Protein AF-A0A6N6S744-F1 (afdb_monomer_lite)

Secondary structure (DSSP, 8-state):
-HHHHHHHTT-EEEEEEPTTSS-EEEEE--SSHHHHHHHHHT-TTGGG-S---------HHHHHHHHHHHHHHT-

Structure (mmCIF, N/CA/C/O backbone):
data_AF-A0A6N6S744-F1
#
_entry.id   AF-A0A6N6S744-F1
#
loop_
_atom_site.group_PDB
_atom_site.id
_atom_site.type_symbol
_atom_site.label_atom_id
_atom_site.label_alt_id
_atom_site.label_comp_id
_atom_site.label_asym_id
_atom_site.label_entity_id
_atom_site.label_seq_id
_atom_site.pdbx_PDB_ins_code
_atom_site.Cartn_x
_atom_site.Cartn_y
_atom_site.Cartn_z
_atom_site.occupancy
_atom_site.B_iso_or_equiv
_atom_site.auth_seq_id
_atom_site.auth_comp_id
_atom_site.auth_asym_id
_atom_site.auth_atom_id
_atom_site.pdbx_PDB_model_num
ATOM 1 N N . GLU A 1 1 ? 11.392 -11.690 -9.584 1.00 54.66 1 GLU A N 1
ATOM 2 C CA . GLU A 1 1 ? 12.104 -12.133 -8.361 1.00 54.66 1 GLU A CA 1
ATOM 3 C C . GLU A 1 1 ? 12.022 -11.159 -7.180 1.00 54.66 1 GLU A C 1
ATOM 5 O O . GLU A 1 1 ? 11.791 -11.628 -6.074 1.00 54.66 1 GLU A O 1
ATOM 10 N N . TYR A 1 2 ? 12.171 -9.839 -7.375 1.00 61.19 2 TYR A N 1
ATOM 11 C CA . TYR A 1 2 ? 12.141 -8.836 -6.289 1.00 61.19 2 TYR A CA 1
ATOM 12 C C . TYR A 1 2 ? 10.804 -8.788 -5.516 1.00 61.19 2 TYR A C 1
ATOM 14 O O . TYR A 1 2 ? 10.794 -8.918 -4.296 1.00 61.19 2 TYR A O 1
ATOM 22 N N . PHE A 1 3 ? 9.669 -8.732 -6.227 1.00 62.75 3 PHE A N 1
ATOM 23 C CA . PHE A 1 3 ? 8.321 -8.784 -5.634 1.00 62.75 3 PHE A CA 1
ATOM 24 C C . PHE A 1 3 ? 8.108 -10.052 -4.787 1.00 62.75 3 PHE A C 1
ATOM 26 O O . PHE A 1 3 ? 7.721 -9.982 -3.626 1.00 62.75 3 PHE A O 1
ATOM 33 N N . SER A 1 4 ? 8.497 -11.217 -5.314 1.00 61.66 4 SER A N 1
ATOM 34 C CA . SER A 1 4 ? 8.417 -12.499 -4.604 1.00 61.66 4 SER A CA 1
ATOM 35 C C . SE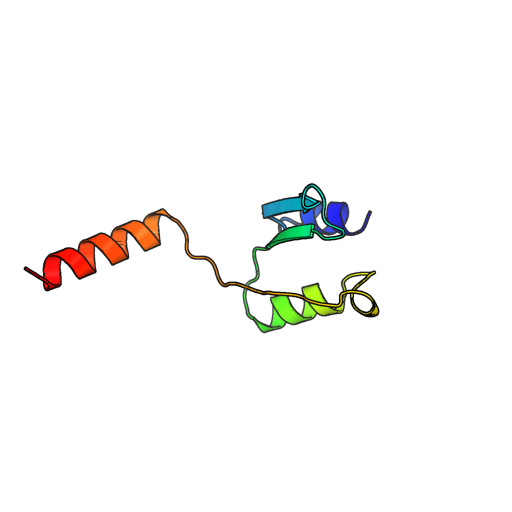R A 1 4 ? 9.374 -12.606 -3.408 1.00 61.66 4 SER A C 1
ATOM 37 O O . SER A 1 4 ? 9.192 -13.475 -2.559 1.00 61.66 4 SER A O 1
ATOM 39 N N . ARG A 1 5 ? 10.433 -11.785 -3.322 1.00 64.44 5 ARG A N 1
ATOM 40 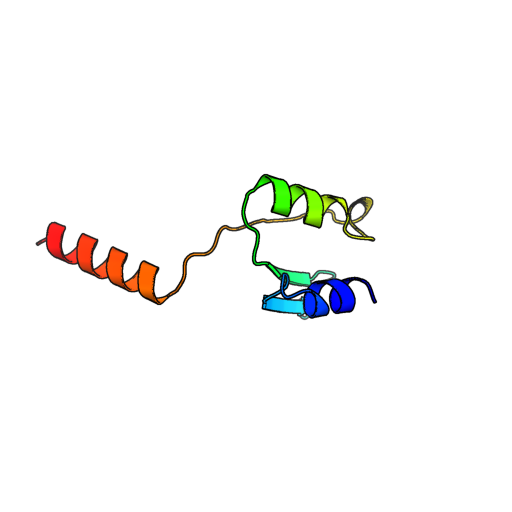C CA . ARG A 1 5 ? 11.305 -11.711 -2.132 1.00 64.44 5 ARG A CA 1
ATOM 41 C C . ARG A 1 5 ? 10.656 -10.882 -1.023 1.00 64.44 5 ARG A C 1
ATOM 43 O O . ARG A 1 5 ? 10.697 -11.317 0.120 1.00 64.44 5 ARG A O 1
ATOM 50 N N . PHE A 1 6 ? 10.027 -9.755 -1.352 1.00 62.00 6 PHE A N 1
ATOM 51 C CA . PHE A 1 6 ? 9.295 -8.941 -0.375 1.00 62.00 6 PHE A CA 1
ATOM 52 C C . PHE A 1 6 ? 8.002 -9.609 0.108 1.00 62.00 6 PHE A C 1
ATOM 54 O O . PHE A 1 6 ? 7.731 -9.591 1.304 1.00 62.00 6 PHE A O 1
ATOM 61 N N . GLN A 1 7 ? 7.276 -10.307 -0.775 1.00 60.56 7 GLN A N 1
ATOM 62 C CA . GLN A 1 7 ? 6.176 -11.190 -0.362 1.00 60.56 7 GLN A CA 1
ATOM 63 C C . GLN A 1 7 ? 6.655 -12.271 0.619 1.00 60.56 7 GLN A C 1
ATOM 65 O O . GLN A 1 7 ? 6.031 -12.490 1.648 1.00 60.56 7 GLN A O 1
ATOM 70 N N . ARG A 1 8 ? 7.809 -12.907 0.356 1.00 58.31 8 ARG A N 1
ATOM 71 C CA . ARG A 1 8 ? 8.391 -13.923 1.258 1.00 58.31 8 ARG A CA 1
ATOM 72 C C . ARG A 1 8 ? 8.868 -13.371 2.602 1.00 58.31 8 ARG A C 1
ATOM 74 O O . ARG A 1 8 ? 9.016 -14.144 3.539 1.00 58.31 8 ARG A O 1
ATOM 81 N N . ARG A 1 9 ? 9.116 -12.063 2.697 1.00 65.44 9 ARG A N 1
ATOM 82 C CA . ARG A 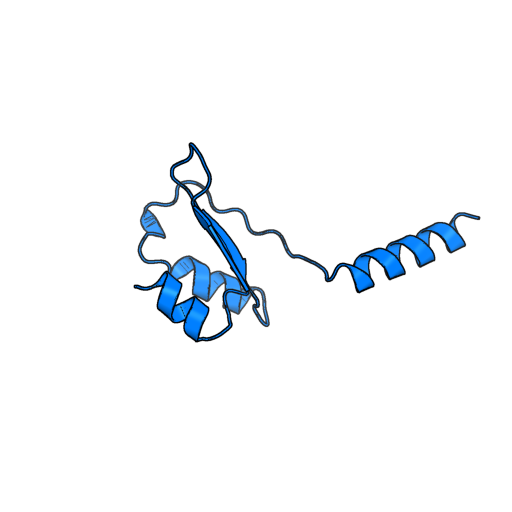1 9 ? 9.455 -11.370 3.947 1.00 65.44 9 ARG A CA 1
ATOM 83 C C . ARG A 1 9 ? 8.220 -10.854 4.696 1.00 65.44 9 ARG A C 1
ATOM 85 O O . ARG A 1 9 ? 8.387 -10.193 5.709 1.00 65.44 9 ARG A O 1
ATOM 92 N N . GLY A 1 10 ? 7.008 -11.124 4.203 1.00 65.75 10 GLY A N 1
ATOM 93 C CA . GLY A 1 10 ? 5.748 -10.760 4.860 1.00 65.75 10 GLY A CA 1
ATOM 94 C C . GLY A 1 10 ? 5.340 -9.288 4.742 1.00 65.75 10 GLY A C 1
ATOM 95 O O . GLY A 1 10 ? 4.231 -8.950 5.123 1.00 65.75 10 GLY A O 1
ATOM 96 N N . LYS A 1 11 ? 6.185 -8.420 4.171 1.00 80.00 11 LYS A N 1
ATOM 97 C CA . LYS A 1 11 ? 5.926 -6.970 4.076 1.00 80.00 11 LYS A CA 1
ATOM 98 C C . LYS A 1 11 ? 4.955 -6.590 2.947 1.00 80.00 11 LYS A C 1
ATOM 100 O O . LYS A 1 11 ? 4.376 -5.516 2.984 1.00 80.00 11 LYS A O 1
ATOM 105 N N . ILE A 1 12 ? 4.750 -7.450 1.942 1.00 86.88 12 ILE A N 1
ATOM 106 C CA . ILE A 1 12 ? 3.692 -7.269 0.926 1.00 86.88 12 ILE A CA 1
ATOM 107 C C . ILE A 1 12 ? 2.531 -8.195 1.277 1.00 86.88 12 ILE A C 1
ATOM 109 O O . ILE A 1 12 ? 2.640 -9.408 1.088 1.00 86.88 12 ILE A O 1
ATOM 113 N N . LEU A 1 13 ? 1.422 -7.616 1.738 1.00 88.88 13 LEU A N 1
ATOM 114 C CA . LEU A 1 13 ? 0.218 -8.348 2.141 1.00 88.88 13 LEU A CA 1
ATOM 115 C C . LEU A 1 13 ? -0.581 -8.839 0.929 1.00 88.88 13 LEU A C 1
ATOM 117 O O . LEU A 1 13 ? -1.100 -9.952 0.916 1.00 88.88 13 LEU A O 1
ATOM 121 N N . ALA A 1 14 ? -0.662 -8.011 -0.111 1.00 89.38 14 ALA A N 1
ATOM 122 C CA . ALA A 1 14 ? -1.342 -8.325 -1.362 1.00 89.38 14 ALA A CA 1
ATOM 123 C C . ALA A 1 14 ? -0.814 -7.434 -2.488 1.00 89.38 14 ALA A C 1
ATOM 125 O O . ALA A 1 14 ? -0.187 -6.406 -2.243 1.00 89.38 14 ALA A O 1
ATOM 126 N N . GLY A 1 15 ? -1.076 -7.802 -3.738 1.00 89.69 15 GLY A N 1
ATOM 127 C CA . GLY A 1 15 ? -0.742 -6.953 -4.874 1.00 89.69 15 GLY A CA 1
ATOM 128 C C . GLY A 1 15 ? -0.722 -7.690 -6.201 1.00 89.69 15 GLY A C 1
ATOM 129 O O . GLY A 1 15 ? -0.778 -8.919 -6.256 1.00 89.69 15 GLY A O 1
ATOM 130 N N . GLY A 1 16 ? -0.624 -6.925 -7.283 1.00 87.88 16 GLY A N 1
ATOM 131 C CA . GLY A 1 16 ? -0.619 -7.456 -8.636 1.00 87.88 16 GLY A CA 1
ATOM 132 C C . GLY A 1 16 ? -0.495 -6.378 -9.704 1.00 87.88 16 GLY A C 1
ATOM 133 O O . GLY A 1 16 ? -0.444 -5.181 -9.424 1.00 87.88 16 GLY A O 1
ATOM 134 N N . LYS A 1 17 ? -0.439 -6.827 -10.959 1.00 90.31 17 LYS A N 1
ATOM 135 C CA . LYS A 1 17 ? -0.477 -5.934 -12.120 1.00 90.31 17 LYS A CA 1
ATOM 136 C C . LYS A 1 17 ? -1.880 -5.355 -12.285 1.00 90.31 17 LYS A C 1
ATOM 138 O O . LYS A 1 17 ? -2.865 -6.069 -12.112 1.00 90.31 17 LYS A O 1
ATOM 143 N N . LEU A 1 18 ? -1.961 -4.091 -12.684 1.00 91.19 18 LEU A N 1
ATOM 144 C CA . LEU A 1 18 ? -3.228 -3.456 -13.034 1.00 91.19 18 LEU A CA 1
ATOM 145 C C . LEU A 1 18 ? -3.666 -3.904 -14.435 1.00 91.19 18 LEU A C 1
ATOM 147 O O . LEU A 1 18 ? -2.901 -3.805 -15.396 1.00 91.19 18 LEU A O 1
ATOM 151 N N . ALA A 1 19 ? -4.898 -4.394 -14.568 1.00 92.75 19 ALA A N 1
ATOM 152 C CA . ALA A 1 19 ? -5.430 -4.825 -15.858 1.00 92.75 19 ALA A CA 1
ATOM 153 C C . ALA A 1 19 ? -5.495 -3.646 -16.848 1.00 92.75 19 ALA A C 1
ATOM 155 O O . ALA A 1 19 ? -5.962 -2.561 -16.508 1.00 92.75 19 ALA A O 1
ATOM 156 N N . G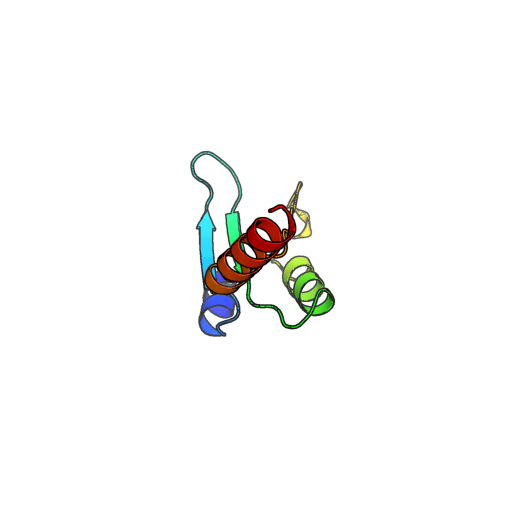LY A 1 20 ? -4.995 -3.853 -18.071 1.00 93.38 20 GLY A N 1
ATOM 157 C CA . GLY A 1 20 ? -5.002 -2.837 -19.131 1.00 93.38 20 GLY A CA 1
ATOM 158 C C . GLY A 1 20 ? -4.046 -1.654 -18.922 1.00 93.38 20 GLY 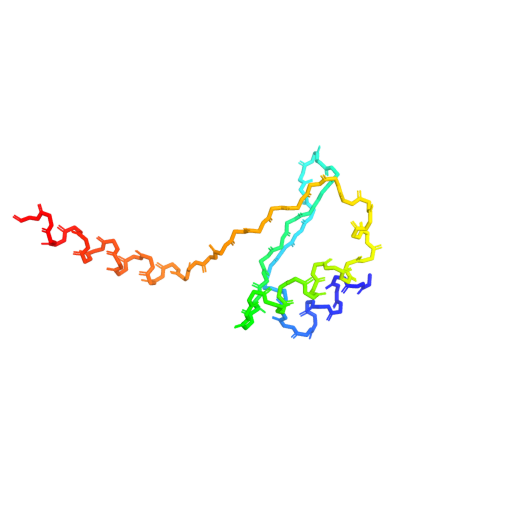A C 1
ATOM 159 O O . GLY A 1 20 ? -4.006 -0.762 -19.766 1.00 93.38 20 GLY A O 1
ATOM 160 N N . LYS A 1 21 ? -3.254 -1.634 -17.841 1.00 87.94 21 LYS A N 1
ATOM 161 C CA . LYS A 1 21 ? -2.292 -0.563 -17.545 1.00 87.94 21 LYS A CA 1
ATOM 162 C C . LYS A 1 21 ? -0.877 -1.116 -17.384 1.00 87.94 21 LYS A C 1
ATOM 164 O O . LYS A 1 21 ? -0.666 -2.227 -16.902 1.00 87.94 21 LYS A O 1
ATOM 169 N N . ARG A 1 22 ? 0.124 -0.309 -17.743 1.00 87.81 22 ARG A N 1
ATOM 170 C CA . ARG A 1 22 ? 1.528 -0.569 -17.388 1.00 87.81 22 ARG A CA 1
ATOM 171 C C . ARG A 1 22 ? 1.776 -0.080 -15.961 1.00 87.81 22 ARG A C 1
ATOM 173 O O . ARG A 1 22 ? 2.318 0.996 -15.762 1.00 87.81 22 ARG A O 1
ATOM 180 N N . GLY A 1 23 ? 1.329 -0.862 -14.984 1.00 89.62 23 GLY A N 1
ATOM 181 C CA . GLY A 1 23 ? 1.459 -0.522 -13.570 1.00 89.62 23 GLY A CA 1
ATOM 182 C C . GLY A 1 23 ? 1.140 -1.696 -12.653 1.00 89.62 23 GLY A C 1
ATOM 183 O O . GLY A 1 23 ? 0.701 -2.762 -13.099 1.00 89.62 23 GLY A O 1
ATOM 184 N N . ALA A 1 24 ? 1.370 -1.492 -11.363 1.00 90.31 24 ALA A N 1
ATOM 185 C CA . ALA A 1 24 ? 1.075 -2.456 -10.316 1.00 90.31 24 ALA A CA 1
ATOM 186 C C . ALA A 1 24 ? 0.497 -1.739 -9.095 1.00 90.31 24 ALA A C 1
ATOM 188 O O . ALA A 1 24 ? 0.745 -0.554 -8.898 1.00 90.31 24 ALA A O 1
ATOM 189 N N . ALA A 1 25 ? -0.250 -2.481 -8.287 1.00 92.50 25 ALA A N 1
ATOM 190 C CA . ALA A 1 25 ? -0.691 -2.053 -6.970 1.00 92.50 25 ALA A CA 1
ATOM 191 C C . ALA A 1 25 ? -0.244 -3.088 -5.939 1.00 92.50 25 ALA A C 1
ATOM 193 O O . ALA A 1 25 ? -0.204 -4.288 -6.232 1.00 92.50 25 ALA A O 1
ATOM 194 N N . ALA A 1 26 ? 0.091 -2.625 -4.741 1.00 91.88 26 ALA A N 1
ATOM 195 C CA . ALA A 1 26 ? 0.450 -3.476 -3.620 1.00 91.88 26 ALA A CA 1
ATOM 196 C C . ALA A 1 26 ? -0.077 -2.874 -2.317 1.00 91.88 26 ALA A C 1
ATOM 198 O O . ALA A 1 26 ? -0.092 -1.658 -2.154 1.00 91.88 26 ALA A O 1
ATOM 199 N N . ILE A 1 27 ? -0.487 -3.745 -1.402 1.00 93.69 27 ILE A N 1
ATOM 200 C CA . ILE A 1 27 ? -0.727 -3.412 -0.003 1.00 93.69 27 ILE A CA 1
ATOM 201 C C . ILE A 1 27 ? 0.536 -3.818 0.749 1.00 93.69 27 ILE A C 1
ATOM 203 O O . ILE A 1 27 ? 0.939 -4.986 0.701 1.00 93.69 27 ILE A O 1
ATOM 207 N N . ILE A 1 28 ? 1.163 -2.846 1.402 1.00 92.44 28 ILE A N 1
ATOM 208 C CA . ILE A 1 28 ? 2.432 -3.006 2.109 1.00 92.44 28 ILE A CA 1
ATOM 209 C C . ILE A 1 28 ? 2.189 -2.760 3.595 1.00 92.44 28 ILE A C 1
ATOM 211 O O . ILE A 1 28 ? 1.520 -1.795 3.957 1.00 92.44 28 ILE A O 1
ATOM 215 N N . ASP A 1 29 ? 2.717 -3.652 4.426 1.00 91.94 29 ASP A N 1
ATOM 216 C CA . ASP A 1 29 ? 2.771 -3.483 5.875 1.00 91.94 29 ASP A CA 1
ATOM 217 C C . ASP A 1 29 ? 4.116 -2.849 6.241 1.00 91.94 29 ASP A C 1
ATOM 219 O O . ASP A 1 29 ? 5.158 -3.508 6.179 1.00 91.94 29 ASP A O 1
ATOM 223 N N . ALA A 1 30 ? 4.093 -1.550 6.530 1.00 91.94 30 ALA A N 1
ATOM 224 C CA . ALA A 1 30 ? 5.258 -0.754 6.898 1.00 91.94 30 ALA A CA 1
ATOM 225 C C . ALA A 1 30 ? 5.057 -0.175 8.304 1.00 91.94 30 ALA A C 1
ATOM 227 O O . ALA A 1 30 ? 3.973 0.296 8.649 1.00 91.94 30 ALA A O 1
ATOM 228 N N . GLU A 1 31 ? 6.113 -0.198 9.108 1.00 91.56 31 GLU A N 1
ATOM 229 C CA . GLU A 1 31 ? 6.122 0.265 10.497 1.00 91.56 31 GLU A CA 1
ATOM 230 C C . GLU A 1 31 ? 6.142 1.796 10.590 1.00 91.56 31 GLU A C 1
ATOM 232 O O . GLU A 1 31 ? 5.704 2.361 11.593 1.00 91.56 31 GLU A O 1
ATOM 237 N N . SER A 1 32 ? 6.619 2.475 9.541 1.00 94.06 32 SER A N 1
ATOM 238 C CA . SER A 1 32 ? 6.620 3.933 9.441 1.00 94.06 32 SER A CA 1
ATOM 239 C C . SER A 1 32 ? 6.594 4.422 7.989 1.00 94.06 32 SER A C 1
ATOM 241 O O . SER A 1 32 ? 6.775 3.652 7.041 1.00 94.06 32 SER A O 1
ATOM 243 N N . ASN A 1 33 ? 6.389 5.730 7.814 1.00 94.38 33 ASN A N 1
ATOM 244 C CA . ASN A 1 33 ? 6.448 6.366 6.497 1.00 94.38 33 ASN A CA 1
ATOM 245 C C . ASN A 1 33 ? 7.861 6.282 5.896 1.00 94.38 33 ASN A C 1
ATOM 247 O O . ASN A 1 33 ? 8.007 6.082 4.696 1.00 94.38 33 ASN A O 1
ATOM 251 N N . GLU A 1 34 ? 8.900 6.372 6.728 1.00 95.25 34 GLU A N 1
ATOM 252 C CA . GLU A 1 34 ? 10.299 6.268 6.304 1.00 95.25 34 GLU A CA 1
ATOM 253 C C . GLU A 1 34 ? 10.625 4.868 5.764 1.00 95.25 34 GLU A C 1
ATOM 255 O O . GLU A 1 34 ? 11.319 4.750 4.754 1.00 95.25 34 GLU A O 1
ATOM 260 N N . GLU A 1 35 ? 10.091 3.805 6.386 1.00 92.44 35 GLU A N 1
ATOM 261 C CA . GLU A 1 35 ? 10.233 2.444 5.848 1.00 92.44 35 GLU A CA 1
ATOM 262 C C . GLU A 1 35 ? 9.546 2.332 4.478 1.00 92.44 35 GLU A C 1
ATOM 264 O O . GLU A 1 35 ? 10.096 1.731 3.553 1.00 92.44 35 GLU A O 1
ATOM 269 N N . MET A 1 36 ? 8.368 2.945 4.317 1.00 93.06 36 MET A N 1
ATOM 270 C CA . MET A 1 36 ? 7.661 2.954 3.035 1.00 93.06 36 MET A CA 1
ATOM 271 C C . MET A 1 36 ? 8.473 3.669 1.942 1.00 93.06 36 MET A C 1
ATOM 273 O O . MET A 1 36 ? 8.628 3.125 0.844 1.00 93.06 36 MET A O 1
ATOM 277 N N . ASP A 1 37 ? 9.059 4.828 2.244 1.00 92.44 37 ASP A N 1
ATOM 278 C CA . ASP A 1 37 ? 9.936 5.562 1.322 1.00 92.44 37 ASP A CA 1
ATOM 279 C C . ASP A 1 37 ? 11.185 4.750 0.944 1.00 92.44 37 ASP A C 1
ATOM 281 O O . ASP A 1 37 ? 11.589 4.699 -0.227 1.00 92.44 37 ASP A O 1
ATOM 285 N N . GLU A 1 38 ? 11.791 4.051 1.906 1.00 91.56 38 GLU A N 1
ATOM 286 C CA . GLU A 1 38 ? 12.928 3.165 1.653 1.00 91.56 38 GLU A CA 1
ATOM 287 C C . GLU A 1 38 ? 12.544 1.996 0.732 1.00 91.56 38 GLU A C 1
ATOM 289 O O . GLU A 1 38 ? 13.288 1.652 -0.193 1.00 91.56 38 GLU A O 1
ATOM 294 N N . ILE A 1 39 ? 11.371 1.393 0.942 1.00 88.75 39 ILE A N 1
ATOM 295 C CA . ILE A 1 39 ? 10.862 0.310 0.094 1.00 88.75 39 ILE A CA 1
ATOM 296 C C . ILE A 1 39 ? 10.626 0.814 -1.333 1.00 88.75 39 ILE A C 1
ATOM 298 O O . ILE A 1 39 ? 11.072 0.173 -2.291 1.00 88.75 39 ILE A O 1
ATOM 302 N N . VAL A 1 40 ? 9.947 1.954 -1.481 1.00 89.31 40 VAL A N 1
ATOM 303 C CA . VAL A 1 40 ? 9.586 2.530 -2.784 1.00 89.31 40 VAL A CA 1
ATOM 304 C C . VAL A 1 40 ? 10.828 2.944 -3.570 1.00 89.31 40 VAL A C 1
ATOM 306 O O . VAL A 1 40 ? 10.973 2.549 -4.730 1.00 89.31 40 VAL A O 1
ATOM 309 N N . SER A 1 41 ? 11.767 3.651 -2.937 1.00 89.88 41 SER A N 1
ATOM 310 C CA . SER A 1 41 ? 13.011 4.104 -3.579 1.00 89.88 41 SER A CA 1
ATOM 311 C C . SER A 1 41 ? 13.917 2.955 -4.036 1.00 89.88 41 SER A C 1
ATOM 313 O O . SER A 1 41 ? 14.685 3.103 -4.988 1.00 89.88 41 SER A O 1
ATOM 315 N N . LYS A 1 42 ? 13.807 1.779 -3.403 1.00 88.81 42 LYS A N 1
ATOM 316 C CA . LYS A 1 42 ? 14.570 0.570 -3.754 1.00 88.81 42 LYS A CA 1
ATOM 317 C C . LYS A 1 42 ? 13.887 -0.320 -4.791 1.00 88.81 42 LYS A C 1
ATOM 319 O O . LYS A 1 42 ? 14.442 -1.376 -5.125 1.00 88.81 42 LYS A O 1
ATOM 324 N N . LEU A 1 43 ? 12.711 0.052 -5.307 1.00 86.50 43 LEU A N 1
ATOM 325 C CA . LEU A 1 43 ? 12.065 -0.716 -6.368 1.00 86.50 43 LEU A CA 1
ATOM 326 C C . LEU A 1 43 ? 12.967 -0.742 -7.618 1.00 86.50 43 LEU A C 1
ATOM 328 O O . LEU A 1 43 ? 13.437 0.306 -8.055 1.00 86.50 43 LEU A O 1
ATOM 332 N N . PRO A 1 44 ? 13.176 -1.905 -8.267 1.00 85.00 44 PRO A N 1
ATOM 333 C CA . PRO A 1 44 ? 14.066 -2.003 -9.429 1.00 85.00 44 PRO A CA 1
ATOM 334 C C . PRO A 1 44 ? 13.703 -1.075 -10.594 1.00 85.00 44 PRO A C 1
ATOM 336 O O . PRO A 1 44 ? 14.565 -0.706 -11.382 1.00 85.00 44 PRO A O 1
ATOM 339 N N . LEU A 1 45 ? 12.419 -0.731 -10.716 1.00 86.31 45 LEU A N 1
ATOM 340 C CA . LEU A 1 45 ? 11.903 0.163 -11.749 1.00 86.31 45 LEU A CA 1
ATOM 341 C C . LEU A 1 45 ? 11.598 1.568 -11.221 1.00 86.31 45 LEU A C 1
ATOM 343 O O . LEU A 1 45 ? 10.993 2.343 -11.953 1.00 86.31 45 LEU A O 1
ATOM 347 N N . PHE A 1 46 ? 12.013 1.904 -9.991 1.00 88.12 46 PHE A N 1
ATOM 348 C CA . PHE A 1 46 ? 11.741 3.202 -9.371 1.00 88.12 46 PHE A CA 1
ATOM 349 C C . PHE A 1 46 ? 12.047 4.393 -10.293 1.00 88.12 46 PHE A C 1
ATOM 351 O O . PHE A 1 46 ? 11.143 5.199 -10.502 1.00 88.12 46 PHE A O 1
ATOM 358 N N . PRO A 1 47 ? 13.216 4.465 -10.966 1.00 90.81 47 PRO A N 1
ATOM 359 C CA . PRO A 1 47 ? 13.529 5.585 -11.861 1.00 90.81 47 PRO A CA 1
ATOM 360 C C . PRO A 1 47 ? 12.627 5.699 -13.101 1.00 90.81 47 PRO A C 1
ATOM 362 O O . PRO A 1 47 ? 12.680 6.704 -13.803 1.00 90.81 47 PRO A O 1
ATOM 365 N N . PHE A 1 48 ? 11.847 4.662 -13.413 1.00 89.56 48 PHE A N 1
ATOM 366 C CA . PHE A 1 48 ? 10.985 4.595 -14.595 1.00 89.56 48 PHE A CA 1
ATOM 367 C C . PHE A 1 48 ? 9.496 4.730 -14.265 1.00 89.56 48 PHE A C 1
ATOM 369 O O . PHE A 1 48 ? 8.681 4.802 -15.188 1.00 89.56 48 PHE A O 1
ATOM 376 N N . PHE A 1 49 ? 9.113 4.737 -12.985 1.00 88.50 49 PHE A N 1
ATOM 377 C CA . PHE A 1 49 ? 7.736 5.041 -12.617 1.00 88.50 49 PHE A CA 1
ATOM 378 C C . PHE A 1 49 ? 7.481 6.531 -12.826 1.00 88.50 49 PHE A C 1
ATOM 380 O O . PHE A 1 49 ? 8.187 7.380 -12.294 1.00 88.50 49 PHE A O 1
ATOM 387 N N . THR A 1 50 ? 6.466 6.842 -13.626 1.00 89.94 50 THR A N 1
ATOM 388 C CA . THR A 1 50 ? 6.049 8.224 -13.889 1.00 89.94 50 THR A CA 1
ATOM 389 C C . THR A 1 50 ? 5.138 8.771 -12.800 1.00 89.94 50 THR A C 1
ATOM 391 O O . THR A 1 50 ? 4.996 9.981 -12.683 1.00 89.94 50 THR A O 1
ATOM 394 N N . ASP A 1 51 ? 4.485 7.876 -12.059 1.00 91.75 51 ASP A N 1
ATOM 395 C CA . ASP A 1 51 ? 3.509 8.200 -11.029 1.00 91.75 51 ASP A CA 1
ATOM 396 C C . ASP A 1 51 ? 3.487 7.081 -9.980 1.00 91.75 51 ASP A C 1
ATOM 398 O O . ASP A 1 51 ? 3.435 5.895 -10.330 1.00 91.75 51 ASP A O 1
ATOM 402 N N . ILE A 1 52 ? 3.581 7.462 -8.708 1.00 92.75 52 ILE A N 1
ATOM 403 C CA . ILE A 1 52 ? 3.493 6.569 -7.552 1.00 92.75 52 ILE A CA 1
ATOM 404 C C . ILE A 1 52 ? 2.615 7.269 -6.522 1.00 92.75 52 ILE A C 1
ATOM 406 O O . ILE A 1 52 ? 2.997 8.294 -5.965 1.00 92.75 52 ILE A O 1
ATOM 410 N N . GLU A 1 53 ? 1.462 6.675 -6.239 1.00 95.00 53 GLU A N 1
ATOM 411 C CA . GLU A 1 53 ? 0.548 7.139 -5.201 1.00 95.00 53 GLU A CA 1
ATOM 412 C C . GLU A 1 53 ? 0.613 6.197 -3.996 1.00 95.00 53 GLU A C 1
ATOM 414 O O . GLU A 1 53 ? 0.570 4.972 -4.140 1.00 95.00 53 GLU A O 1
ATOM 419 N N . ILE A 1 54 ? 0.721 6.778 -2.800 1.00 94.94 54 ILE A N 1
ATOM 420 C CA . ILE A 1 54 ? 0.748 6.048 -1.532 1.00 94.94 54 ILE A CA 1
ATOM 421 C C . ILE A 1 54 ? -0.432 6.521 -0.689 1.00 94.94 54 ILE A C 1
ATOM 423 O O . ILE A 1 54 ? -0.509 7.687 -0.306 1.00 94.94 54 ILE A O 1
ATOM 427 N N . THR A 1 55 ? -1.341 5.600 -0.373 1.00 95.94 55 THR A N 1
ATOM 428 C CA . THR A 1 55 ? -2.511 5.872 0.466 1.00 95.94 55 THR A CA 1
ATOM 429 C C . THR A 1 55 ? -2.418 5.059 1.758 1.00 95.94 55 THR A C 1
ATOM 431 O O . THR A 1 55 ? -2.447 3.827 1.691 1.00 95.94 55 THR A O 1
ATOM 434 N N . PRO A 1 56 ? -2.335 5.700 2.939 1.00 95.00 56 PRO A N 1
ATOM 435 C CA . PRO A 1 56 ? -2.418 4.996 4.212 1.00 95.00 56 PRO A CA 1
ATOM 436 C C . PRO A 1 56 ? -3.760 4.275 4.349 1.00 95.00 56 PRO A C 1
ATOM 438 O O . PRO A 1 56 ? -4.817 4.851 4.085 1.00 95.00 56 PRO A O 1
ATOM 441 N N . LEU A 1 57 ? -3.722 3.018 4.786 1.00 94.62 57 LEU A N 1
ATOM 442 C CA . LEU A 1 57 ? -4.915 2.202 4.989 1.00 94.62 57 LEU A CA 1
ATOM 443 C C . LEU A 1 57 ? -5.173 1.995 6.480 1.00 94.62 57 LEU A C 1
ATOM 445 O O . LEU A 1 57 ? -4.251 1.922 7.291 1.00 94.62 57 LEU A O 1
ATOM 449 N N . VAL A 1 58 ? -6.448 1.866 6.836 1.00 93.31 58 VAL A N 1
ATOM 450 C CA . VAL A 1 58 ? -6.882 1.466 8.177 1.00 93.31 58 VAL A CA 1
ATOM 451 C C . VAL A 1 58 ? -7.556 0.096 8.108 1.00 93.31 58 VAL A C 1
ATOM 453 O O . VAL A 1 58 ? -8.275 -0.172 7.142 1.00 93.31 58 VAL A O 1
ATOM 456 N N . PRO A 1 59 ? -7.375 -0.771 9.121 1.00 92.06 59 PRO A N 1
ATOM 457 C CA . PRO A 1 59 ? -8.130 -2.014 9.212 1.00 92.06 59 PRO A CA 1
ATOM 458 C C . PRO A 1 59 ? -9.638 -1.750 9.189 1.00 92.06 59 PRO A C 1
ATOM 460 O O . PRO A 1 59 ? -10.121 -0.780 9.787 1.00 92.06 59 PRO A O 1
ATOM 463 N N . MET A 1 60 ? -10.385 -2.629 8.521 1.00 93.31 60 MET A N 1
ATOM 464 C CA . MET A 1 60 ? -11.829 -2.480 8.329 1.00 93.31 60 MET A CA 1
ATOM 465 C C . MET A 1 60 ? -12.576 -2.393 9.665 1.00 93.31 60 MET A C 1
ATOM 467 O O . MET A 1 60 ? -13.500 -1.593 9.817 1.00 93.31 60 MET A O 1
ATOM 471 N N . GLU A 1 61 ? -12.154 -3.176 10.655 1.00 95.31 61 GLU A N 1
ATOM 472 C CA . GLU A 1 61 ? -12.747 -3.213 11.990 1.00 95.31 61 GLU A CA 1
ATOM 473 C C . GLU A 1 61 ? -12.615 -1.856 12.686 1.00 95.31 61 GLU A C 1
ATOM 475 O O . GLU A 1 61 ? -13.578 -1.361 13.275 1.00 95.31 61 GLU A O 1
ATOM 480 N N . LYS A 1 62 ? -11.443 -1.221 12.567 1.00 94.62 62 LYS A N 1
ATOM 481 C CA . LYS A 1 62 ? -11.188 0.110 13.127 1.00 94.62 62 LYS A CA 1
ATOM 482 C C . LYS A 1 62 ? -12.039 1.166 12.426 1.00 94.62 62 LYS A C 1
ATOM 484 O O . LYS A 1 62 ? -12.735 1.923 13.098 1.00 94.62 62 LYS A O 1
ATOM 489 N N . ALA A 1 63 ? -12.064 1.154 11.092 1.00 94.12 63 ALA A N 1
ATOM 490 C CA . ALA A 1 63 ? -12.885 2.077 10.308 1.00 94.12 63 ALA A CA 1
ATOM 491 C C . ALA A 1 63 ? -14.381 1.980 10.671 1.00 94.12 63 ALA A C 1
ATOM 493 O O . ALA A 1 63 ? -15.078 2.995 10.784 1.00 94.12 63 ALA A O 1
ATOM 494 N N . LEU A 1 64 ? -14.878 0.762 10.910 1.00 95.81 64 LEU A N 1
ATOM 495 C CA . LEU A 1 64 ? -16.259 0.528 11.325 1.00 95.81 64 LEU A CA 1
ATOM 496 C C . LEU A 1 64 ? -16.543 1.069 12.735 1.00 95.81 64 LEU A C 1
ATOM 498 O O . LEU A 1 64 ? -17.608 1.647 12.965 1.00 95.81 64 LEU A O 1
ATOM 502 N N . LEU A 1 65 ? -15.617 0.884 13.680 1.00 96.19 65 LEU A N 1
ATOM 503 C CA . LEU A 1 65 ? -15.736 1.426 15.038 1.00 96.19 65 LEU A CA 1
ATOM 504 C C . LEU A 1 65 ? -15.761 2.958 15.033 1.00 96.19 65 LEU A C 1
ATOM 506 O O . LEU A 1 65 ? -16.638 3.552 15.665 1.00 96.19 65 LEU A O 1
ATOM 510 N N . ASP A 1 66 ? -14.862 3.584 14.274 1.00 94.00 66 ASP A N 1
ATOM 511 C CA . ASP A 1 66 ? -14.789 5.042 14.145 1.00 94.00 66 ASP A CA 1
ATOM 512 C C . ASP A 1 66 ? -16.093 5.606 13.562 1.00 94.00 66 ASP A C 1
ATOM 514 O O . ASP A 1 66 ? -16.675 6.546 14.110 1.00 94.00 66 ASP A O 1
ATOM 518 N N . THR A 1 67 ? -16.628 4.958 12.523 1.00 94.44 67 THR A N 1
ATOM 519 C CA . THR A 1 67 ? -17.911 5.337 11.908 1.00 94.44 67 THR A CA 1
ATOM 520 C C . THR A 1 67 ? -19.071 5.257 12.907 1.00 94.44 67 THR A C 1
ATOM 522 O O . THR A 1 67 ? -19.873 6.189 13.010 1.00 94.44 67 THR A O 1
ATOM 525 N N . LYS A 1 68 ? -19.157 4.171 13.693 1.00 95.31 68 LYS A N 1
ATOM 526 C CA . LYS A 1 68 ? -20.194 4.010 14.732 1.00 95.31 68 LYS A CA 1
ATOM 527 C C . LYS A 1 68 ? -20.099 5.096 15.804 1.00 95.31 68 LYS A C 1
ATOM 529 O O . LYS A 1 68 ? -21.131 5.619 16.229 1.00 95.31 68 LYS A O 1
ATOM 534 N N . ARG A 1 69 ? -18.878 5.449 16.219 1.00 95.06 69 ARG A N 1
ATOM 535 C CA . ARG A 1 69 ? -18.627 6.509 17.203 1.00 95.06 69 ARG A CA 1
ATOM 536 C C . ARG A 1 69 ? -19.098 7.864 16.683 1.00 95.06 69 ARG A C 1
ATOM 538 O O . ARG A 1 69 ? -19.856 8.531 17.380 1.00 95.06 69 ARG A O 1
ATOM 545 N N . ILE A 1 70 ? -18.710 8.239 15.464 1.00 94.81 70 ILE A N 1
ATOM 546 C CA . ILE A 1 70 ? -19.120 9.512 14.848 1.00 94.81 70 ILE A CA 1
ATOM 547 C C . ILE A 1 70 ? -20.647 9.588 14.747 1.00 94.81 70 ILE A C 1
ATOM 549 O O . ILE A 1 70 ? -21.241 10.557 15.208 1.00 94.81 70 ILE A O 1
ATOM 553 N N . HIS A 1 71 ? -21.294 8.530 14.253 1.00 94.75 71 HIS A N 1
ATOM 554 C CA . HIS A 1 71 ? -22.754 8.473 14.158 1.00 94.75 71 HIS A CA 1
ATOM 555 C C . HIS A 1 71 ? -23.454 8.646 15.519 1.00 94.75 71 HIS A C 1
ATOM 557 O O . HIS A 1 71 ? -24.507 9.273 15.582 1.00 94.75 71 HIS A O 1
ATOM 563 N N . SER A 1 72 ? -22.883 8.130 16.616 1.00 95.50 72 SER A N 1
ATOM 564 C CA . SER A 1 72 ? -23.451 8.317 17.961 1.00 95.50 72 SER A CA 1
ATOM 565 C C . SER A 1 72 ? -23.337 9.749 18.490 1.00 95.50 72 SER A C 1
ATOM 567 O O . SER A 1 72 ? -24.186 10.154 19.271 1.00 95.50 72 SER A O 1
ATOM 569 N N . LEU A 1 73 ? -22.322 10.506 18.058 1.00 94.19 73 LEU A N 1
ATOM 570 C CA . LEU A 1 73 ? -22.102 11.901 18.462 1.00 94.19 73 LEU A CA 1
ATOM 571 C C . LEU A 1 73 ? -22.952 12.894 17.658 1.00 94.19 73 LEU A C 1
ATOM 573 O O . LEU A 1 73 ? -23.091 14.043 18.060 1.00 94.19 73 LEU A O 1
ATOM 577 N N . MET A 1 74 ? -23.472 12.468 16.505 1.00 90.31 74 MET A N 1
ATOM 578 C CA . MET A 1 74 ? -24.319 13.285 15.629 1.00 90.31 74 MET A CA 1
ATOM 579 C C . MET A 1 74 ? -25.820 13.145 15.933 1.00 90.31 74 MET A C 1
ATOM 581 O O . MET A 1 74 ? -26.629 13.779 15.257 1.00 90.31 74 MET A O 1
ATOM 585 N N . LYS A 1 75 ? -26.187 12.298 16.900 1.00 66.38 75 LYS A N 1
ATOM 586 C CA . LYS A 1 75 ? -27.545 12.189 17.445 1.00 66.38 75 LYS A CA 1
ATOM 587 C C . LYS A 1 75 ? -27.695 13.074 18.671 1.00 66.38 75 LYS A C 1
ATOM 589 O O . LYS A 1 75 ? -28.804 13.623 18.827 1.00 66.38 75 LYS A O 1
#

pLDDT: mean 87.37, std 10.95, range [54.66, 96.19]

Radius of gyration: 16.24 Å; chains: 1; bounding box: 42×27×38 Å

Foldseek 3Di:
DVVVVCVVVVQWPDKDADPPDPDMDTDGDDPDPVRVVVVLCPPP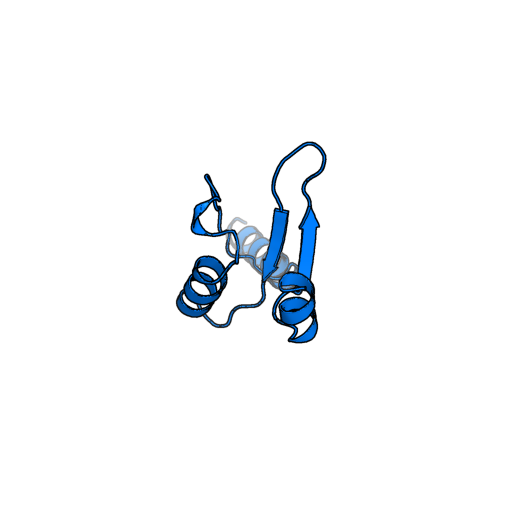CNVVDPDDDDDDDDPPVVVVVVVVVVVVVVD

Sequence (75 aa):
EYFSRFQRRGKILAGGKLAGKRGAAAIIDAESNEEMDEIVSKLPLFPFFTDIEITPLVPMEKALLDTKRIHSLMK